Protein AF-A0A1E3Y607-F1 (afdb_monomer)

Radius of gyration: 17.58 Å; Cα contacts (8 Å, |Δi|>4): 216; chains: 1; bounding box: 36×47×38 Å

Secondary structure (DSSP, 8-state):
-----TT-EEEETTEEEEEEEEETTTEEEEEETTEEEEEEGGG-EE--------------------PPP-S-TTEEEEE-TT--HHHHHHHHHHHHHHHHHTT-SEEEEE--TT-HHHHHHHHHHHTT-TT--EEEE-SS-TTEEEEE-

Nearest PDB structures (foldseek):
  2zqe-assembly1_A  TM=9.612E-01  e=4.037E-06  Thermus thermophilus HB8
  4od6-assembly1_A  TM=9.417E-01  e=1.324E-05  Deinococcus radiodurans R1 = ATCC 13939 = DSM 20539
  2dnu-assembly1_A  TM=6.663E-01  e=4.271E-01  Homo sapiens
  2cub-assembly1_A  TM=6.512E-01  e=2.757E-01  Homo sapiens
  2yuo-assembly1_A  TM=5.968E-01  e=6.216E-01  Mus musculus

Foldseek 3Di:
DDDDDAQFWKQAPVGIWGFHDDDPPQWTWTHDPNDTDIDGVVRIGGPDDDDDDDDDDDDDDDPDDDDDDDDAPQEAEDECEPHDLVRLQVVLVVVVVVSVVVRGFWYKYQCAPPNVSNVVSNVVVLVVDPQWPDKDADPVGNRIIITGD

Sequence (149 aa):
MTSLVVGDQVQTPLGKAVVAEIRRGGRVVVTIGNRHVVLAQADVVQLQPRVGRARRASEGARREAEVPPDEGAGMAAIDLHGCTVEDALERTMAAIDAALRDGWTGMRIIHGRHGGRIRAAVHARLRQLPPVRRFHLDPANPGVTIVEW

Solvent-accessible surface area (backbone atoms only — not comparable to full-atom values): 9048 Å² total; per-residue (Å²): 134,88,80,85,54,73,67,40,46,26,39,38,96,91,40,70,27,30,28,69,40,78,49,93,87,55,37,30,30,25,30,45,89,93,43,81,45,80,40,50,49,90,58,50,44,79,68,65,87,87,80,86,85,88,84,93,88,82,93,73,88,76,79,78,74,82,74,82,89,81,91,60,97,50,50,45,75,50,82,38,69,92,50,53,59,68,57,37,47,54,52,50,51,58,49,51,56,48,35,59,74,72,66,41,54,28,36,38,42,33,34,44,76,82,30,58,66,44,48,51,51,46,54,60,50,50,76,71,38,85,67,53,74,49,71,48,63,37,91,93,40,77,23,27,36,40,38,32,86

Mean predicted aligned error: 15.17 Å

Structure (mmCIF, N/CA/C/O backbone):
data_AF-A0A1E3Y607-F1
#
_entry.id   AF-A0A1E3Y607-F1
#
loop_
_atom_site.group_PDB
_atom_site.id
_atom_site.type_symbol
_atom_site.label_atom_id
_atom_site.label_alt_id
_atom_site.label_comp_id
_atom_site.label_asym_id
_atom_site.label_entity_id
_atom_site.label_seq_id
_atom_site.pdbx_PDB_ins_code
_atom_site.Cartn_x
_atom_site.Cartn_y
_atom_site.Cartn_z
_atom_site.occupancy
_atom_site.B_iso_or_equiv
_atom_site.auth_seq_id
_atom_site.auth_comp_id
_atom_site.auth_asym_id
_atom_site.auth_atom_id
_atom_site.pdbx_PDB_model_num
ATOM 1 N N . MET A 1 1 ? -20.596 26.102 -21.355 1.00 45.47 1 MET A N 1
ATOM 2 C CA . MET A 1 1 ? -20.076 24.719 -21.306 1.00 45.47 1 MET A CA 1
ATOM 3 C C . MET A 1 1 ? -18.637 24.798 -20.840 1.00 45.47 1 MET A C 1
ATOM 5 O O . MET A 1 1 ? -17.784 25.233 -21.601 1.00 45.47 1 MET A O 1
ATOM 9 N N . THR A 1 2 ? -18.395 24.538 -19.560 1.00 51.31 2 THR A N 1
ATOM 10 C CA . THR A 1 2 ? -17.088 24.763 -18.933 1.00 51.31 2 THR A CA 1
ATOM 11 C C . THR A 1 2 ? -16.153 23.618 -19.314 1.00 51.31 2 THR A C 1
ATOM 13 O O . THR A 1 2 ? -16.415 22.461 -18.995 1.00 51.31 2 THR A O 1
ATOM 16 N N . SER A 1 3 ? -15.114 23.934 -20.082 1.00 62.62 3 SER A N 1
ATOM 17 C CA . SER A 1 3 ? -14.098 22.982 -20.528 1.00 62.62 3 SER A CA 1
ATOM 18 C C . SER A 1 3 ? -13.125 22.723 -19.381 1.00 62.62 3 SER A C 1
ATOM 20 O O . SER A 1 3 ? -12.313 23.593 -19.081 1.00 62.62 3 SER A O 1
ATOM 22 N N . LEU A 1 4 ? -13.193 21.542 -18.763 1.00 65.94 4 LEU A N 1
ATOM 23 C CA . LEU A 1 4 ? -12.188 21.095 -17.796 1.00 65.94 4 LEU A CA 1
ATOM 24 C C . LEU A 1 4 ? -10.827 20.978 -18.491 1.00 65.94 4 LEU A C 1
ATOM 26 O O . LEU A 1 4 ? -10.749 20.475 -19.614 1.00 65.94 4 LEU A O 1
ATOM 30 N N . VAL A 1 5 ? -9.761 21.408 -17.820 1.00 69.75 5 VAL A N 1
ATOM 31 C CA . VAL A 1 5 ? -8.383 21.177 -18.268 1.00 69.75 5 VAL A CA 1
ATOM 32 C C . VAL A 1 5 ? -7.577 20.450 -17.197 1.00 69.75 5 VAL A C 1
ATOM 34 O O . VAL A 1 5 ? -7.873 20.516 -16.003 1.00 69.75 5 VAL A O 1
ATOM 37 N N . VAL A 1 6 ? -6.544 19.725 -17.629 1.00 67.19 6 VAL A N 1
ATOM 38 C CA . VAL A 1 6 ? -5.608 19.065 -16.712 1.00 67.19 6 VAL A CA 1
ATOM 39 C C . VAL A 1 6 ? -4.975 20.111 -15.789 1.00 67.19 6 VAL A C 1
ATOM 41 O O . VAL A 1 6 ? -4.509 21.159 -16.232 1.00 67.19 6 VAL A O 1
ATOM 44 N N . GLY A 1 7 ? -4.983 19.820 -14.492 1.00 62.22 7 GLY A N 1
ATOM 45 C CA . GLY A 1 7 ? -4.511 20.681 -13.416 1.00 62.22 7 GLY A CA 1
ATOM 46 C C . GLY A 1 7 ? -5.607 21.475 -12.705 1.00 62.22 7 GLY A C 1
ATOM 47 O O . GLY A 1 7 ? -5.308 22.078 -11.669 1.00 62.22 7 GLY A O 1
ATOM 48 N N . ASP A 1 8 ? -6.847 21.506 -13.201 1.00 72.00 8 ASP A N 1
ATOM 49 C CA . ASP A 1 8 ? -7.938 22.250 -12.560 1.00 72.00 8 ASP A CA 1
ATOM 50 C C . ASP A 1 8 ? -8.339 21.657 -11.209 1.00 72.00 8 ASP A C 1
ATOM 52 O O . ASP A 1 8 ? -8.381 20.441 -11.035 1.00 72.00 8 ASP A O 1
ATOM 56 N N . GLN A 1 9 ? -8.666 22.527 -10.249 1.00 68.19 9 GLN A N 1
ATOM 57 C CA . GLN A 1 9 ? -9.279 22.090 -8.997 1.00 68.19 9 GLN A CA 1
ATOM 58 C C . GLN A 1 9 ? -10.770 21.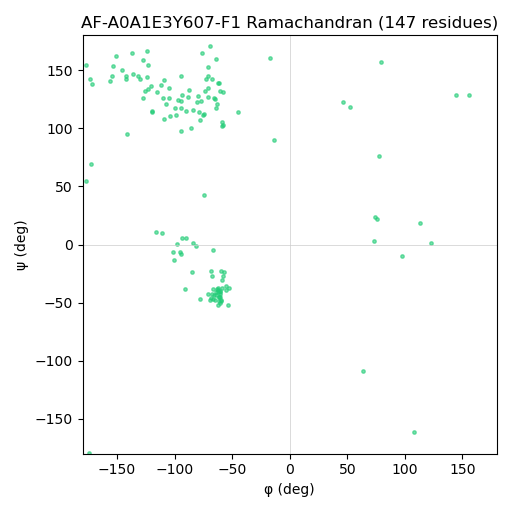853 -9.206 1.00 68.19 9 GLN A C 1
ATOM 60 O O . GLN A 1 9 ? -11.499 22.724 -9.690 1.00 68.19 9 GLN A O 1
ATOM 65 N N . VAL A 1 10 ? -11.220 20.674 -8.803 1.00 75.69 10 VAL A N 1
ATOM 66 C CA . VAL A 1 10 ? -12.588 20.209 -8.990 1.00 75.69 10 VAL A CA 1
ATOM 67 C C . VAL A 1 10 ? -13.140 19.650 -7.684 1.00 75.69 10 VAL A C 1
ATOM 69 O O . VAL A 1 10 ? -12.416 19.060 -6.882 1.00 75.69 10 VAL A O 1
ATOM 72 N N . GLN A 1 11 ? -14.430 19.859 -7.452 1.00 70.06 11 GLN A N 1
ATOM 73 C CA . GLN A 1 11 ? -15.177 19.173 -6.412 1.00 70.06 11 GLN A CA 1
ATOM 74 C C . GLN A 1 11 ? -15.704 17.866 -6.985 1.00 70.06 11 GLN A C 1
ATOM 76 O O . GLN A 1 11 ? -16.292 17.839 -8.066 1.00 70.06 11 GLN A O 1
ATOM 81 N N . THR A 1 12 ? -15.516 16.800 -6.225 1.00 72.25 12 THR A N 1
ATOM 82 C CA . THR A 1 12 ? -16.038 15.467 -6.518 1.00 72.25 12 THR A CA 1
ATOM 83 C C . THR A 1 12 ? -16.875 14.987 -5.329 1.00 72.25 12 THR A C 1
ATOM 85 O O . THR A 1 12 ? -16.755 15.565 -4.239 1.00 72.25 12 THR A O 1
ATOM 88 N N . PRO A 1 13 ? -17.680 13.918 -5.466 1.00 54.22 13 PRO A N 1
ATOM 89 C CA . PRO A 1 13 ? -18.388 13.306 -4.338 1.00 54.22 13 PRO A CA 1
ATOM 90 C C . PRO A 1 13 ? -17.444 12.853 -3.215 1.00 54.22 13 PRO A C 1
ATOM 92 O O . PRO A 1 13 ? -17.844 12.759 -2.060 1.00 54.22 13 PRO A O 1
ATOM 95 N N . LEU A 1 14 ? -16.175 12.613 -3.558 1.00 53.09 14 LEU A N 1
ATOM 96 C CA . LEU A 1 14 ? -15.113 12.169 -2.658 1.00 53.09 14 LEU A CA 1
ATOM 97 C C . LEU A 1 14 ? -14.293 13.334 -2.071 1.00 53.09 14 LEU A C 1
ATOM 99 O O . LEU A 1 14 ? -13.300 13.108 -1.382 1.00 53.09 14 LEU A O 1
ATOM 103 N N . GLY A 1 15 ? -14.691 14.582 -2.335 1.00 63.25 15 GLY A N 1
ATOM 104 C CA . GLY A 1 15 ? -14.020 15.786 -1.849 1.00 63.25 15 GLY A CA 1
ATOM 105 C C . GLY A 1 15 ? -13.265 16.555 -2.935 1.00 63.25 15 GLY A C 1
ATOM 106 O O . GLY A 1 15 ? -13.530 16.413 -4.133 1.00 63.25 15 GLY A O 1
ATOM 107 N N . LYS A 1 16 ? -12.341 17.423 -2.506 1.00 71.44 16 LYS A N 1
ATOM 108 C CA . LYS A 1 16 ? -11.550 18.282 -3.401 1.00 71.44 16 LYS A CA 1
ATOM 109 C C . LYS A 1 16 ? -10.491 17.464 -4.133 1.00 71.44 16 LYS A C 1
ATOM 111 O O . LYS A 1 16 ? -9.733 16.728 -3.504 1.00 71.44 16 LYS A O 1
ATOM 116 N N . ALA A 1 17 ? -10.404 17.656 -5.441 1.00 72.94 17 ALA A N 1
ATOM 117 C CA . ALA A 1 17 ? -9.476 16.947 -6.305 1.00 72.94 17 ALA A CA 1
ATOM 118 C C . ALA A 1 17 ? -8.816 17.890 -7.319 1.00 72.94 17 ALA A C 1
ATOM 120 O O . ALA A 1 17 ? -9.286 19.004 -7.554 1.00 72.94 17 ALA A O 1
ATOM 121 N N . VAL A 1 18 ? -7.731 17.434 -7.938 1.00 74.31 18 VAL A N 1
ATOM 122 C CA . VAL A 1 18 ? -7.077 18.106 -9.068 1.00 74.31 18 VAL A CA 1
ATOM 123 C C . VAL A 1 18 ? -7.197 17.221 -10.297 1.00 74.31 18 VAL A C 1
ATOM 125 O O . VAL A 1 18 ? -6.878 16.046 -10.218 1.00 74.31 18 VAL A O 1
ATOM 128 N N . VAL A 1 19 ? -7.625 17.741 -11.440 1.00 73.62 19 VAL A N 1
ATOM 129 C CA . VAL A 1 19 ? -7.697 16.947 -12.675 1.00 73.62 19 VAL A CA 1
ATOM 130 C C . VAL A 1 19 ? -6.289 16.513 -13.090 1.00 73.62 19 VAL A C 1
ATOM 132 O O . VAL A 1 19 ? -5.444 17.354 -13.377 1.00 73.62 19 VAL A O 1
ATOM 135 N N . ALA A 1 20 ? -6.035 15.210 -13.129 1.00 65.00 20 ALA A N 1
ATOM 136 C CA . ALA A 1 20 ? -4.772 14.626 -13.572 1.00 65.00 20 ALA A CA 1
ATOM 137 C C . ALA A 1 20 ? -4.787 14.313 -15.073 1.00 65.00 20 ALA A C 1
ATOM 139 O O . ALA A 1 20 ? -3.799 14.528 -15.763 1.00 65.00 20 ALA A O 1
ATOM 140 N N . GLU A 1 21 ? -5.922 13.844 -15.593 1.00 65.88 21 GLU A N 1
ATOM 141 C CA . GLU A 1 21 ? -6.054 13.412 -16.986 1.00 65.88 21 GLU A CA 1
ATOM 142 C C . GLU A 1 21 ? -7.516 13.549 -17.440 1.00 65.88 21 GLU A C 1
ATOM 144 O O . GLU A 1 21 ? -8.440 13.306 -16.663 1.00 65.88 21 GLU A O 1
ATOM 149 N N . ILE A 1 22 ? -7.752 13.904 -18.706 1.00 69.19 22 ILE A N 1
ATOM 150 C CA . ILE A 1 22 ? -9.098 13.950 -19.299 1.00 69.19 22 ILE A CA 1
ATOM 151 C C . ILE A 1 22 ? -9.134 12.979 -20.473 1.00 69.19 22 ILE A C 1
ATOM 153 O O . ILE A 1 22 ? -8.446 13.179 -21.475 1.00 69.19 22 ILE A O 1
ATOM 157 N N . ARG A 1 23 ? -9.951 11.929 -20.364 1.00 68.88 23 ARG A N 1
ATOM 158 C CA . ARG A 1 23 ? -10.053 10.880 -21.382 1.00 68.88 23 ARG A CA 1
ATOM 159 C C . ARG A 1 23 ? -11.191 11.169 -22.352 1.00 68.88 23 ARG A C 1
ATOM 161 O O . ARG A 1 23 ? -12.254 11.668 -21.977 1.00 68.88 23 ARG A O 1
ATOM 168 N N . ARG A 1 24 ? -10.996 10.799 -23.621 1.00 53.91 24 ARG A N 1
ATOM 169 C CA . ARG A 1 24 ? -12.071 10.835 -24.625 1.00 53.91 24 ARG A CA 1
ATOM 170 C C . ARG A 1 24 ? -13.148 9.819 -24.226 1.00 53.91 24 ARG A C 1
ATOM 172 O O . ARG A 1 24 ? -12.837 8.655 -23.994 1.00 53.91 24 ARG A O 1
ATOM 179 N N . GLY A 1 25 ? -14.394 10.280 -24.111 1.00 57.28 25 GLY A N 1
ATOM 180 C CA . GLY A 1 25 ? -15.527 9.475 -23.630 1.00 57.28 25 GLY A CA 1
ATOM 181 C C . GLY A 1 25 ? -16.120 9.912 -22.285 1.00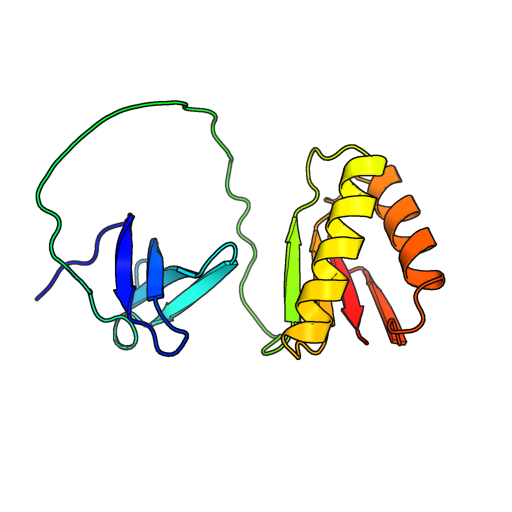 57.28 25 GLY A C 1
ATOM 182 O O . GLY A 1 25 ? -16.802 9.117 -21.650 1.00 57.28 25 GLY A O 1
ATOM 183 N N . GLY A 1 26 ? -15.859 11.145 -21.830 1.00 62.31 26 GLY A N 1
ATOM 184 C CA . GLY A 1 26 ? -16.531 11.722 -20.657 1.00 62.31 26 GLY A CA 1
ATOM 185 C C . GLY A 1 26 ? -16.039 11.185 -19.311 1.00 62.31 26 GLY A C 1
ATOM 186 O O . GLY A 1 26 ? -16.770 11.264 -18.329 1.00 62.31 26 GLY A O 1
ATOM 187 N N . ARG A 1 27 ? -14.819 10.635 -19.250 1.00 65.75 27 ARG A N 1
ATOM 188 C CA . ARG A 1 27 ? -14.169 10.182 -18.009 1.00 65.75 27 ARG A CA 1
ATOM 189 C C . ARG A 1 27 ? -12.981 11.077 -17.678 1.00 65.75 27 ARG A C 1
ATOM 191 O O . ARG A 1 27 ? -12.196 11.422 -18.561 1.00 65.75 27 ARG A O 1
ATOM 198 N N . VAL A 1 28 ? -12.845 11.431 -16.409 1.00 71.25 28 VAL A N 1
ATOM 199 C CA . VAL A 1 28 ? -11.832 12.356 -15.901 1.00 71.25 28 VAL A CA 1
ATOM 200 C C . VAL A 1 28 ? -11.092 11.678 -14.758 1.00 71.25 28 VAL A C 1
ATOM 202 O O . VAL A 1 28 ? -11.704 11.192 -13.810 1.00 71.25 28 VAL A O 1
ATOM 205 N N . VAL A 1 29 ? -9.769 11.630 -14.857 1.00 67.94 29 VAL A N 1
ATOM 206 C CA . VAL A 1 29 ? -8.905 11.170 -13.775 1.00 67.94 29 VAL A CA 1
ATOM 207 C C . VAL A 1 29 ? -8.580 12.372 -12.912 1.00 67.94 29 VAL A C 1
ATOM 209 O O . VAL A 1 29 ? -8.114 13.399 -13.405 1.00 67.94 29 VAL A O 1
ATOM 212 N N . VAL A 1 30 ? -8.823 12.249 -11.619 1.00 73.06 30 VAL A N 1
ATOM 213 C CA . VAL A 1 30 ? -8.573 13.292 -10.636 1.00 73.06 30 VAL A CA 1
ATOM 214 C C . VAL A 1 30 ? -7.659 12.766 -9.541 1.00 73.06 30 VAL A C 1
ATOM 216 O O . VAL A 1 30 ? -7.744 11.612 -9.130 1.00 73.06 30 VAL A O 1
ATOM 219 N N . THR A 1 31 ? -6.783 13.623 -9.049 1.00 68.69 31 THR A N 1
ATOM 220 C CA . THR A 1 31 ? -5.930 13.363 -7.906 1.00 68.69 31 THR A CA 1
ATOM 221 C C . THR A 1 31 ? -6.591 13.910 -6.649 1.00 68.69 31 THR A C 1
ATOM 223 O O . THR A 1 31 ? -6.792 15.118 -6.527 1.00 68.69 31 THR A O 1
ATOM 226 N N . ILE A 1 32 ? -6.915 13.029 -5.705 1.00 71.94 32 ILE A N 1
ATOM 227 C CA . ILE A 1 32 ? -7.414 13.388 -4.373 1.00 71.94 32 ILE A CA 1
ATOM 228 C C . ILE A 1 32 ? -6.302 13.055 -3.382 1.00 71.94 32 ILE A C 1
ATOM 230 O O . ILE A 1 32 ? -5.991 11.885 -3.150 1.00 71.94 32 ILE A O 1
ATOM 234 N N . GLY A 1 33 ? -5.650 14.085 -2.840 1.00 63.91 33 GLY A N 1
ATOM 235 C CA . GLY A 1 33 ? -4.445 13.905 -2.029 1.00 63.91 33 GLY A CA 1
ATOM 236 C C . GLY A 1 33 ? -3.304 13.298 -2.853 1.00 63.91 33 GLY A C 1
ATOM 237 O O . GLY A 1 33 ? -2.747 13.970 -3.714 1.00 63.91 33 GLY A O 1
ATOM 238 N N . ASN A 1 34 ? -2.963 12.032 -2.595 1.00 46.66 34 ASN A N 1
ATOM 239 C CA . ASN A 1 34 ? -1.934 11.261 -3.308 1.00 46.66 34 ASN A CA 1
ATOM 240 C C . ASN A 1 34 ? -2.501 10.114 -4.174 1.00 46.66 34 ASN A C 1
ATOM 242 O O . ASN A 1 34 ? -1.738 9.276 -4.649 1.00 46.66 34 ASN A O 1
ATOM 246 N N . ARG A 1 35 ? -3.827 10.044 -4.359 1.00 46.28 35 ARG A N 1
ATOM 247 C CA . ARG A 1 35 ? -4.512 8.967 -5.094 1.00 46.28 35 ARG A CA 1
ATOM 248 C C . ARG A 1 35 ? -5.050 9.465 -6.425 1.00 46.28 35 ARG A C 1
ATOM 250 O O . ARG A 1 35 ? -5.594 10.561 -6.468 1.00 46.28 35 ARG A O 1
ATOM 257 N N . HIS A 1 36 ? -4.973 8.638 -7.466 1.00 56.31 36 HIS A N 1
ATOM 258 C CA . HIS A 1 36 ? -5.617 8.881 -8.759 1.00 56.31 36 HIS A CA 1
ATOM 259 C C . HIS A 1 36 ? -6.946 8.122 -8.817 1.00 56.31 36 HIS A C 1
ATOM 261 O O . HIS A 1 36 ? -6.979 6.911 -8.612 1.00 56.31 36 HIS A O 1
ATOM 267 N N . VAL A 1 37 ? -8.037 8.836 -9.077 1.00 59.88 37 VAL A N 1
ATOM 268 C CA . VAL A 1 37 ? -9.407 8.314 -9.099 1.00 59.88 37 VAL A CA 1
ATOM 269 C C . VAL A 1 37 ? -10.042 8.662 -10.438 1.00 59.88 37 VAL A C 1
ATOM 271 O O . VAL A 1 37 ? -9.952 9.801 -10.884 1.00 59.88 37 VAL A O 1
ATOM 274 N N . VAL A 1 38 ? -10.682 7.694 -11.090 1.00 65.31 38 VAL A N 1
ATOM 275 C CA . VAL A 1 38 ? -11.400 7.915 -12.353 1.00 65.31 38 VAL A CA 1
ATOM 276 C C . VAL A 1 38 ? -12.872 8.172 -12.048 1.00 65.31 38 VAL A C 1
ATOM 278 O O . VAL A 1 38 ? -13.516 7.340 -11.419 1.00 65.31 38 VAL A O 1
ATOM 281 N N . LEU A 1 39 ? -13.404 9.306 -12.500 1.00 62.06 39 LEU A N 1
ATOM 282 C CA . LEU A 1 39 ? -14.802 9.708 -12.320 1.00 62.06 39 LEU A CA 1
ATOM 283 C C . LEU A 1 39 ? -15.442 10.069 -13.665 1.00 62.06 39 LEU A C 1
ATOM 285 O O . LEU A 1 39 ? -14.743 10.394 -14.630 1.00 62.06 39 LEU A O 1
ATOM 289 N N . ALA A 1 40 ? -16.773 10.028 -13.750 1.00 61.81 40 ALA A N 1
ATOM 290 C CA . ALA A 1 40 ? -17.473 10.580 -14.903 1.00 61.81 40 ALA A CA 1
ATOM 291 C C . ALA A 1 40 ? -17.392 12.112 -14.870 1.00 61.81 40 ALA A C 1
ATOM 293 O O . ALA A 1 40 ? -17.453 12.727 -13.811 1.00 61.81 40 ALA A O 1
ATOM 294 N N . GLN A 1 41 ? -17.302 12.749 -16.036 1.00 61.47 41 GLN A N 1
ATOM 295 C CA . GLN A 1 41 ? -17.261 14.209 -16.152 1.00 61.47 41 GLN A CA 1
ATOM 296 C C . GLN A 1 41 ? -18.498 14.878 -15.525 1.00 61.47 41 GLN A C 1
ATOM 298 O O . GLN A 1 41 ? -18.403 16.009 -15.061 1.00 61.47 41 GLN A O 1
ATOM 303 N N . ALA A 1 42 ? -19.636 14.177 -15.484 1.00 63.44 42 ALA A N 1
ATOM 304 C CA . ALA A 1 42 ? -20.860 14.640 -14.833 1.00 63.44 42 ALA A CA 1
ATOM 305 C C . ALA A 1 42 ? -20.737 14.741 -13.299 1.00 63.44 42 ALA A C 1
ATOM 307 O O . ALA A 1 42 ? -21.400 15.581 -12.697 1.00 63.44 42 ALA A O 1
ATOM 308 N N . ASP A 1 43 ? -19.858 13.946 -12.682 1.00 52.69 43 ASP A N 1
ATOM 309 C CA . ASP A 1 43 ? -19.644 13.910 -11.228 1.00 52.69 43 ASP A CA 1
ATOM 310 C C . ASP A 1 43 ? -18.558 14.898 -10.769 1.00 52.69 43 ASP A C 1
ATOM 312 O O . ASP A 1 43 ? -18.156 14.913 -9.605 1.00 52.69 43 ASP A O 1
ATOM 316 N N . VAL A 1 44 ? -18.037 15.717 -11.686 1.00 57.66 44 VAL A N 1
ATOM 317 C CA . VAL A 1 44 ? -16.905 16.612 -11.449 1.00 57.66 44 VAL A CA 1
ATOM 318 C C . VAL A 1 44 ? -17.346 18.055 -11.676 1.00 57.66 44 VAL A C 1
ATOM 320 O O . VAL A 1 44 ? -17.635 18.465 -12.798 1.00 57.66 44 VAL A O 1
ATOM 323 N N . VAL A 1 45 ? -17.360 18.855 -10.609 1.00 64.94 45 VAL A N 1
ATOM 324 C CA . VAL A 1 45 ? -17.758 20.271 -10.660 1.00 64.94 45 VAL A CA 1
ATOM 325 C C . VAL A 1 45 ? -16.525 21.157 -10.500 1.00 64.94 45 VAL A C 1
ATOM 327 O O . VAL A 1 45 ? -15.822 21.079 -9.496 1.00 64.94 45 VAL A O 1
ATOM 330 N N . GLN A 1 46 ? -16.236 22.014 -11.480 1.00 59.88 46 GLN A N 1
ATOM 331 C CA . GLN A 1 46 ? -15.061 22.892 -11.440 1.00 59.88 46 GLN A CA 1
ATOM 332 C C . GLN A 1 46 ? -15.168 23.933 -10.318 1.00 59.88 46 GLN A C 1
ATOM 334 O O . GLN A 1 46 ? -16.145 24.677 -10.251 1.00 59.88 46 GLN A O 1
ATOM 339 N N . LEU A 1 47 ? -14.150 24.001 -9.450 1.00 50.19 47 LEU A N 1
ATOM 340 C CA . LEU A 1 47 ? -14.190 24.806 -8.223 1.00 50.19 47 LEU A CA 1
ATOM 341 C C . LEU A 1 47 ? -13.589 26.214 -8.347 1.00 50.19 47 LEU A C 1
ATOM 343 O O . LEU A 1 47 ? -13.733 26.993 -7.408 1.00 50.19 47 LEU A O 1
ATOM 347 N N . GLN A 1 48 ? -12.939 26.566 -9.463 1.00 45.09 48 GLN A N 1
ATOM 348 C CA . GLN A 1 48 ? -12.544 27.946 -9.799 1.00 45.09 48 GLN A CA 1
ATOM 349 C C . GLN A 1 48 ? -11.962 28.039 -11.227 1.00 45.09 48 GLN A C 1
ATOM 351 O O . GLN A 1 48 ? -11.196 27.155 -11.620 1.00 45.09 48 GLN A O 1
ATOM 356 N N . PRO A 1 49 ? -12.227 29.115 -11.994 1.00 40.03 49 PRO A N 1
ATOM 357 C CA . PRO A 1 49 ? -11.427 29.467 -13.164 1.00 40.03 49 PRO A CA 1
ATOM 358 C C . PRO A 1 49 ? -10.121 30.130 -12.693 1.00 40.03 49 PRO A C 1
ATOM 360 O O . PRO A 1 49 ? -10.153 31.109 -11.947 1.00 40.03 49 PRO A O 1
ATOM 363 N N . ARG A 1 50 ? -8.955 29.603 -13.087 1.00 41.22 50 ARG A N 1
ATOM 364 C CA . ARG A 1 50 ? -7.661 30.153 -12.646 1.00 41.22 50 ARG A CA 1
ATOM 365 C C . ARG A 1 50 ? -7.347 31.507 -13.288 1.00 41.22 50 ARG A C 1
ATOM 367 O O . ARG A 1 50 ? -7.220 31.608 -14.504 1.00 41.22 50 ARG A O 1
ATOM 374 N N . VAL A 1 51 ? -7.044 32.495 -12.443 1.00 36.06 51 VAL A N 1
ATOM 375 C CA . VAL A 1 51 ? -6.236 33.672 -12.790 1.00 36.06 51 VAL A CA 1
ATOM 376 C C . VAL A 1 51 ? -4.793 33.435 -12.306 1.00 36.06 51 VAL A C 1
ATOM 378 O O . VAL A 1 51 ? -4.545 33.368 -11.111 1.00 36.06 51 VAL A O 1
ATOM 381 N N . GLY A 1 52 ? -3.871 33.265 -13.264 1.00 40.28 52 GLY A N 1
ATOM 382 C CA . GLY A 1 52 ? -2.440 33.638 -13.250 1.00 40.28 52 GLY A CA 1
ATOM 383 C C . GLY A 1 52 ? -1.474 33.224 -12.115 1.00 40.28 52 GLY A C 1
ATOM 384 O O . GLY A 1 52 ? -1.528 33.784 -11.028 1.00 40.28 52 GLY A O 1
ATOM 385 N N . ARG A 1 53 ? -0.426 32.443 -12.469 1.00 35.84 53 ARG A N 1
ATOM 386 C CA . ARG A 1 53 ? 1.024 32.833 -12.497 1.00 35.84 53 ARG A CA 1
ATOM 387 C C . ARG A 1 53 ? 2.025 31.711 -12.096 1.00 35.84 53 ARG A C 1
ATOM 389 O O . ARG A 1 53 ? 1.902 31.090 -11.053 1.00 35.84 53 ARG A O 1
ATOM 396 N N . ALA A 1 54 ? 3.013 31.535 -12.993 1.00 38.75 54 ALA A N 1
ATOM 397 C CA . ALA A 1 54 ? 4.353 30.887 -13.006 1.00 38.75 54 ALA A CA 1
ATOM 398 C C . ALA A 1 54 ? 5.061 30.541 -11.656 1.00 38.75 54 ALA A 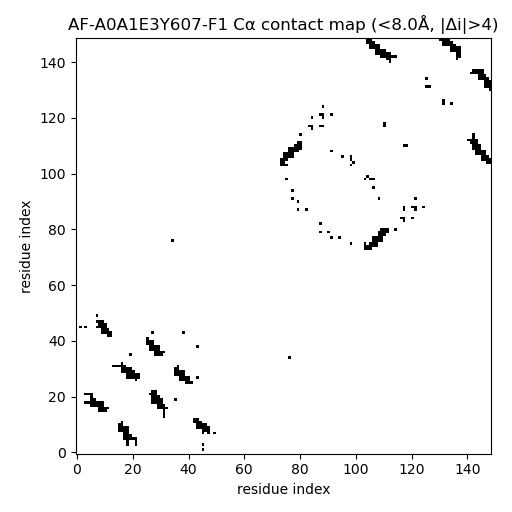C 1
ATOM 400 O O . ALA A 1 54 ? 4.797 31.201 -10.665 1.00 38.75 54 ALA A O 1
ATOM 401 N N . ARG A 1 55 ? 6.066 29.641 -11.522 1.00 40.00 55 ARG A N 1
ATOM 402 C CA . ARG A 1 55 ? 7.158 29.193 -12.426 1.00 40.00 55 ARG A CA 1
ATOM 403 C C . ARG A 1 55 ? 7.928 27.969 -11.829 1.00 40.00 55 ARG A C 1
ATOM 405 O O . ARG A 1 55 ? 8.283 28.014 -10.663 1.00 40.00 55 ARG A O 1
ATOM 412 N N . ARG A 1 56 ? 8.251 26.981 -12.687 1.00 40.59 56 ARG A N 1
ATOM 413 C CA . ARG A 1 56 ? 9.434 26.065 -12.794 1.00 40.59 56 ARG A CA 1
ATOM 414 C C . ARG A 1 56 ? 10.040 25.313 -11.586 1.00 40.59 56 ARG A C 1
ATOM 416 O O . ARG A 1 56 ? 10.661 25.931 -10.733 1.00 40.59 56 ARG A O 1
ATOM 423 N N . ALA A 1 57 ? 10.075 23.980 -11.726 1.00 32.50 57 ALA A N 1
ATOM 424 C CA . ALA A 1 57 ? 11.221 23.032 -11.696 1.00 32.50 57 ALA A CA 1
ATOM 425 C C . ALA A 1 57 ? 10.639 21.654 -11.298 1.00 32.50 57 ALA A C 1
ATOM 427 O O . ALA A 1 57 ? 9.873 21.597 -10.350 1.00 32.50 57 ALA A O 1
ATOM 428 N N . SER A 1 58 ? 10.846 20.517 -11.954 1.00 36.19 58 SER A N 1
ATOM 429 C CA . SER A 1 58 ? 11.869 20.045 -12.882 1.00 36.19 58 SER A CA 1
ATOM 430 C C . SER A 1 58 ? 11.265 18.918 -13.735 1.00 36.19 58 SER A C 1
ATOM 432 O O . SER A 1 58 ? 10.488 18.093 -13.256 1.00 36.19 58 SER A O 1
ATOM 434 N N . GLU A 1 59 ? 11.617 18.909 -15.017 1.00 41.22 59 GLU A N 1
ATOM 435 C CA . GLU A 1 59 ? 11.296 17.843 -15.961 1.00 41.22 59 GLU A CA 1
ATOM 436 C C . GLU A 1 59 ? 12.105 16.582 -15.641 1.00 41.22 59 GLU A C 1
ATOM 438 O O . GLU A 1 59 ? 13.312 16.629 -15.410 1.00 41.22 59 GLU A O 1
ATOM 443 N N . GLY A 1 60 ? 11.418 15.446 -15.650 1.00 26.41 60 GLY A N 1
ATOM 444 C CA . GLY A 1 60 ? 11.993 14.124 -15.447 1.00 26.41 60 GLY A CA 1
ATOM 445 C C . GLY A 1 60 ? 10.923 13.077 -15.706 1.00 26.41 60 GLY A C 1
ATOM 446 O O . GLY A 1 60 ? 10.404 12.482 -14.769 1.00 26.41 60 GLY A O 1
ATOM 447 N N . ALA A 1 61 ? 10.546 12.961 -16.981 1.00 39.53 61 ALA A N 1
ATOM 448 C CA . ALA A 1 61 ? 9.673 11.964 -17.596 1.00 39.53 61 ALA A CA 1
ATOM 449 C C . ALA A 1 61 ? 9.386 10.719 -16.729 1.00 39.53 61 ALA A C 1
ATOM 451 O O . ALA A 1 61 ? 10.072 9.701 -16.823 1.00 39.53 61 ALA A O 1
ATOM 452 N N . ARG A 1 62 ? 8.323 10.769 -15.920 1.00 32.94 62 ARG A N 1
ATOM 453 C CA . ARG A 1 62 ? 7.717 9.562 -15.359 1.00 32.94 62 ARG A CA 1
ATOM 454 C C . ARG A 1 62 ? 6.727 9.062 -16.395 1.00 32.94 62 ARG A C 1
ATOM 456 O O . ARG A 1 62 ? 5.650 9.620 -16.548 1.00 32.94 62 ARG A O 1
ATOM 463 N N . ARG A 1 63 ? 7.147 8.056 -17.164 1.00 31.42 63 ARG A N 1
ATOM 464 C CA . ARG A 1 63 ? 6.238 7.252 -17.981 1.00 31.42 63 ARG A CA 1
ATOM 465 C C . ARG A 1 63 ? 5.226 6.626 -17.026 1.00 31.42 63 ARG A C 1
ATOM 467 O O . ARG A 1 63 ? 5.564 5.694 -16.300 1.00 31.42 63 ARG A O 1
ATOM 474 N N . GLU A 1 64 ? 4.035 7.208 -16.992 1.00 33.25 64 GLU A N 1
ATOM 475 C CA . GLU A 1 64 ? 2.852 6.656 -16.346 1.00 33.25 64 GLU A CA 1
ATOM 476 C C . GLU A 1 64 ? 2.565 5.303 -16.993 1.00 33.25 64 GLU A C 1
ATOM 478 O O . GLU A 1 64 ? 2.144 5.212 -18.145 1.00 33.25 64 GLU A O 1
ATOM 483 N N . ALA A 1 65 ? 2.877 4.231 -16.270 1.00 32.97 65 ALA A N 1
ATOM 484 C CA . ALA A 1 65 ? 2.334 2.930 -16.594 1.00 32.97 65 ALA A CA 1
ATOM 485 C C . ALA A 1 65 ? 0.874 2.943 -16.137 1.00 32.97 65 ALA A C 1
ATOM 487 O O . ALA A 1 65 ? 0.596 3.031 -14.940 1.00 32.97 65 ALA A O 1
ATOM 488 N N . GLU A 1 66 ? -0.034 2.900 -17.112 1.00 32.66 66 GLU A N 1
ATOM 489 C CA . GLU A 1 66 ? -1.462 2.673 -16.919 1.00 32.66 66 GLU A CA 1
ATOM 490 C C . GLU A 1 66 ? -1.687 1.516 -15.942 1.00 32.66 66 GLU A C 1
ATOM 492 O O . GLU A 1 66 ? -1.378 0.358 -16.232 1.00 32.66 66 GLU A O 1
ATOM 497 N N . VAL A 1 67 ? -2.255 1.831 -14.779 1.00 41.09 67 VAL A N 1
ATOM 498 C CA . VAL A 1 67 ? -2.939 0.835 -13.962 1.00 41.09 67 VAL A CA 1
ATOM 499 C C . VAL A 1 67 ? -4.358 0.738 -14.529 1.00 41.09 67 VAL A C 1
ATOM 501 O O . VAL A 1 67 ? -5.072 1.746 -14.517 1.00 41.09 67 VAL A O 1
ATOM 504 N N . PRO A 1 68 ? -4.773 -0.416 -15.081 1.00 32.84 68 PRO A N 1
ATOM 505 C CA . PRO A 1 68 ? -6.146 -0.592 -15.526 1.00 32.84 68 PRO A CA 1
ATOM 506 C C . PRO A 1 68 ? -7.095 -0.449 -14.324 1.00 32.84 68 PRO A C 1
ATOM 508 O O . PRO A 1 68 ? -6.777 -0.939 -13.236 1.00 32.84 68 PRO A O 1
ATOM 511 N N . PRO A 1 69 ? -8.245 0.224 -14.488 1.00 44.75 69 PRO A N 1
ATOM 512 C CA . PRO A 1 69 ? -9.291 0.224 -13.483 1.00 44.75 69 PRO A CA 1
ATOM 513 C C . PRO A 1 69 ? -10.086 -1.073 -13.641 1.00 44.75 69 PRO A C 1
ATOM 515 O O . PRO A 1 69 ? -10.570 -1.321 -14.739 1.00 44.75 69 PRO A O 1
ATOM 518 N N . ASP A 1 70 ? -10.181 -1.901 -12.600 1.00 37.22 70 ASP A N 1
ATOM 519 C CA . ASP A 1 70 ? -11.475 -2.253 -11.995 1.00 37.22 70 ASP A CA 1
ATOM 520 C C . ASP A 1 70 ? -11.328 -3.168 -10.753 1.00 37.22 70 ASP A C 1
ATOM 522 O O . ASP A 1 70 ? -10.360 -3.914 -10.620 1.00 37.22 70 ASP A O 1
ATOM 526 N N . GLU A 1 71 ? -12.338 -3.071 -9.883 1.00 33.44 71 GLU A N 1
ATOM 527 C CA . GLU A 1 71 ? -12.768 -3.966 -8.798 1.00 33.44 71 GLU A CA 1
ATOM 528 C C . GLU A 1 71 ? -11.984 -3.948 -7.474 1.00 33.44 71 GLU A C 1
ATOM 530 O O . GLU A 1 71 ? -11.245 -4.858 -7.109 1.00 33.44 71 GLU A O 1
ATOM 535 N N . GLY A 1 72 ? -12.226 -2.903 -6.677 1.00 38.69 72 GLY A N 1
ATOM 536 C CA . GLY A 1 72 ? -11.805 -2.860 -5.276 1.00 38.69 72 GLY A CA 1
ATOM 537 C 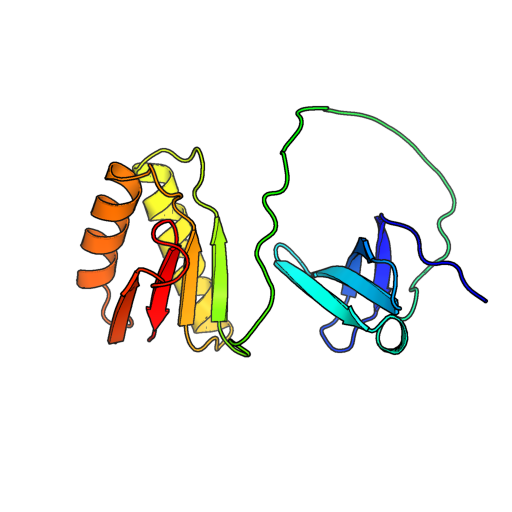C . GLY A 1 72 ? -12.262 -1.600 -4.553 1.00 38.69 72 GLY A C 1
ATOM 538 O O . GLY A 1 72 ? -11.433 -0.869 -4.011 1.00 38.69 72 GLY A O 1
ATOM 539 N N . ALA A 1 73 ? -13.566 -1.304 -4.566 1.00 50.00 73 ALA A N 1
ATOM 540 C CA . ALA A 1 73 ? -14.128 -0.259 -3.714 1.00 50.00 73 ALA A CA 1
ATOM 541 C C . ALA A 1 73 ? -13.803 -0.598 -2.245 1.00 50.00 73 ALA A C 1
ATOM 543 O O . ALA A 1 73 ? -14.388 -1.513 -1.674 1.00 50.00 73 ALA A O 1
ATOM 544 N N . GLY A 1 74 ? -12.809 0.083 -1.665 1.00 63.25 74 GLY A N 1
ATOM 545 C CA . GLY A 1 74 ? -12.360 -0.150 -0.288 1.00 63.25 74 GLY A CA 1
ATOM 546 C C . GLY A 1 74 ? -10.884 -0.513 -0.104 1.00 63.25 74 GLY A C 1
ATOM 547 O O . GLY A 1 74 ? -10.466 -0.645 1.044 1.00 63.25 74 GLY A O 1
ATOM 548 N N . MET A 1 75 ? -10.053 -0.586 -1.156 1.00 66.12 75 MET A N 1
ATOM 549 C CA . MET A 1 75 ? -8.602 -0.805 -0.997 1.00 66.12 75 MET A CA 1
ATOM 550 C C . MET A 1 75 ? -7.741 0.450 -1.223 1.00 66.12 75 MET A C 1
ATOM 552 O O . MET A 1 75 ? -7.901 1.171 -2.205 1.00 66.12 75 MET A O 1
ATOM 556 N N . ALA A 1 76 ? -6.773 0.680 -0.333 1.00 79.38 76 ALA A N 1
ATOM 557 C CA . ALA A 1 76 ? -5.720 1.680 -0.503 1.00 79.38 76 ALA A CA 1
ATOM 558 C C . ALA A 1 76 ? -4.646 1.198 -1.501 1.00 79.38 76 ALA A C 1
ATOM 560 O O . ALA A 1 76 ? -4.557 0.011 -1.806 1.00 79.38 76 ALA A O 1
ATOM 561 N N . ALA A 1 77 ? -3.785 2.090 -1.997 1.00 83.75 77 ALA A N 1
ATOM 562 C CA . ALA A 1 77 ? -2.668 1.708 -2.864 1.00 83.75 77 ALA A CA 1
ATOM 563 C C . ALA A 1 77 ? -1.408 2.533 -2.579 1.00 83.75 77 ALA A C 1
ATOM 565 O O . ALA A 1 77 ? -1.512 3.725 -2.282 1.00 83.75 77 ALA A O 1
ATOM 566 N N . ILE A 1 78 ? -0.234 1.903 -2.698 1.00 83.69 78 ILE A N 1
ATOM 567 C CA . ILE A 1 78 ? 1.080 2.556 -2.603 1.00 83.69 78 ILE A CA 1
ATOM 568 C C . ILE A 1 78 ? 2.034 2.076 -3.696 1.00 83.69 78 ILE A C 1
ATOM 570 O O . ILE A 1 78 ? 2.015 0.905 -4.074 1.00 83.69 78 ILE A O 1
ATOM 574 N N . ASP A 1 79 ? 2.901 2.978 -4.158 1.00 84.25 79 ASP A N 1
ATOM 575 C CA . ASP A 1 79 ? 3.958 2.695 -5.131 1.00 84.25 79 ASP A CA 1
ATOM 576 C C . ASP A 1 79 ? 5.346 2.752 -4.467 1.00 84.25 79 ASP A C 1
ATOM 578 O O . ASP A 1 79 ? 5.695 3.735 -3.806 1.00 84.25 79 ASP A O 1
ATOM 582 N N . LEU A 1 80 ? 6.115 1.674 -4.634 1.00 79.69 80 LEU A N 1
ATOM 583 C CA . LEU A 1 80 ? 7.455 1.453 -4.089 1.00 79.69 80 LEU A CA 1
ATOM 584 C C . LEU A 1 80 ? 8.530 1.325 -5.188 1.00 79.69 80 LEU A C 1
ATOM 586 O O . LEU A 1 80 ? 9.659 0.918 -4.903 1.00 79.69 80 LEU A O 1
ATOM 590 N N . HIS A 1 81 ? 8.220 1.633 -6.452 1.00 81.00 81 HIS A N 1
ATOM 591 C CA . HIS A 1 81 ? 9.210 1.598 -7.527 1.00 81.00 81 HIS A CA 1
ATOM 592 C C . HIS A 1 81 ? 10.366 2.565 -7.259 1.00 81.00 81 HIS A C 1
ATOM 594 O O . HIS A 1 81 ? 10.177 3.747 -6.970 1.00 81.00 81 HIS A O 1
ATOM 600 N N . GLY A 1 82 ? 11.588 2.059 -7.419 1.00 79.50 82 GLY A N 1
ATOM 601 C CA . GLY A 1 82 ? 12.803 2.850 -7.232 1.00 79.50 82 GLY A CA 1
ATOM 602 C C . GLY A 1 82 ? 13.136 3.162 -5.771 1.00 79.50 82 GLY A C 1
ATOM 603 O O . GLY A 1 82 ? 14.121 3.854 -5.534 1.00 79.50 82 GLY A O 1
ATOM 604 N N . CYS A 1 83 ? 12.363 2.656 -4.805 1.00 79.12 83 CYS A N 1
ATOM 605 C CA . CYS A 1 83 ? 12.726 2.726 -3.394 1.00 79.12 83 CYS A CA 1
ATOM 606 C C . CYS A 1 83 ? 13.900 1.791 -3.074 1.00 79.12 83 CYS A C 1
ATOM 608 O O . CYS A 1 83 ? 14.088 0.746 -3.707 1.00 79.12 83 CYS A O 1
ATOM 610 N N . THR A 1 84 ? 14.661 2.145 -2.040 1.00 86.50 84 THR A N 1
ATOM 611 C CA . THR A 1 84 ? 15.514 1.181 -1.337 1.00 86.50 84 THR A CA 1
ATOM 612 C C . THR A 1 84 ? 14.642 0.191 -0.557 1.00 86.50 84 THR A C 1
ATOM 614 O O . THR A 1 84 ? 13.420 0.347 -0.458 1.00 86.50 84 THR A O 1
ATOM 617 N N . VAL A 1 85 ? 15.251 -0.865 -0.014 1.00 91.31 85 VAL A N 1
ATOM 618 C CA . VAL A 1 85 ? 14.509 -1.833 0.805 1.00 91.31 85 VAL A CA 1
ATOM 619 C C . VAL A 1 85 ? 14.053 -1.186 2.113 1.00 91.31 85 VAL A C 1
ATOM 621 O O . VAL A 1 85 ? 12.902 -1.384 2.501 1.00 91.31 85 VAL A O 1
ATOM 624 N N . GLU A 1 86 ? 14.914 -0.398 2.760 1.00 90.00 86 GLU A N 1
ATOM 625 C CA . GLU A 1 86 ? 14.571 0.321 3.987 1.00 90.00 86 GLU A CA 1
ATOM 626 C C . GLU A 1 86 ? 13.410 1.303 3.760 1.00 90.00 86 GLU A C 1
ATOM 628 O O . GLU A 1 86 ? 12.398 1.214 4.460 1.00 90.00 86 GLU A O 1
ATOM 633 N N . ASP A 1 87 ? 13.491 2.150 2.724 1.00 8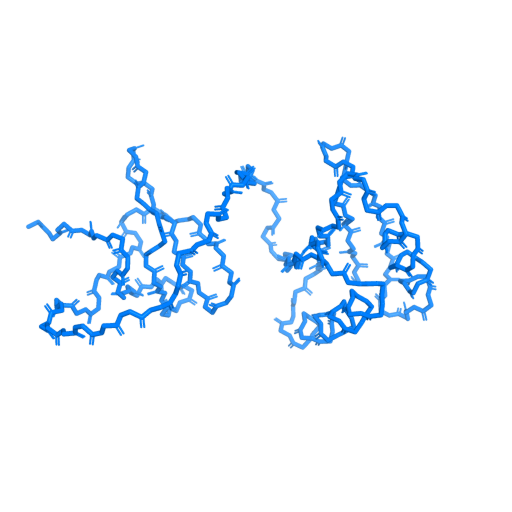1.88 87 ASP A N 1
ATOM 634 C CA . ASP A 1 87 ? 12.442 3.133 2.406 1.00 81.88 87 ASP A CA 1
ATOM 635 C C . ASP A 1 87 ? 11.107 2.448 2.098 1.00 81.88 87 ASP A C 1
ATOM 637 O O . ASP A 1 87 ? 10.033 2.922 2.474 1.00 81.88 87 ASP A O 1
ATOM 641 N N . ALA A 1 88 ? 11.158 1.322 1.381 1.00 85.38 88 ALA A N 1
ATOM 642 C CA . ALA A 1 88 ? 9.971 0.564 1.024 1.00 85.38 88 ALA A CA 1
ATOM 643 C C . ALA A 1 88 ? 9.259 0.000 2.261 1.00 85.38 88 ALA A C 1
ATOM 645 O O . ALA A 1 88 ? 8.027 0.032 2.330 1.00 85.38 88 ALA A O 1
ATOM 646 N N . LEU A 1 89 ? 10.017 -0.497 3.241 1.00 94.56 89 LEU A N 1
ATOM 647 C CA . LEU A 1 89 ? 9.470 -0.997 4.500 1.00 94.56 89 LEU A CA 1
ATOM 648 C C . LEU A 1 89 ? 8.844 0.128 5.324 1.00 94.56 89 LEU A C 1
ATOM 650 O O . LEU A 1 89 ? 7.710 -0.024 5.780 1.00 94.56 89 LEU A O 1
ATOM 654 N N . GLU A 1 90 ? 9.539 1.256 5.470 1.00 87.69 90 GLU A N 1
ATOM 655 C CA . GLU A 1 90 ? 9.034 2.416 6.210 1.00 87.69 90 GLU A CA 1
ATOM 656 C C . GLU A 1 90 ? 7.730 2.945 5.595 1.00 87.69 90 GLU A C 1
ATOM 658 O O . GLU A 1 90 ? 6.715 3.082 6.285 1.00 87.69 90 GLU A O 1
ATOM 663 N N . ARG A 1 91 ? 7.715 3.142 4.271 1.00 83.69 91 ARG A N 1
ATOM 664 C CA . ARG A 1 91 ? 6.523 3.584 3.532 1.00 83.69 91 ARG A CA 1
ATOM 665 C C . ARG A 1 91 ? 5.368 2.600 3.652 1.00 83.69 91 ARG A C 1
ATOM 667 O O . ARG A 1 91 ? 4.229 3.029 3.817 1.00 83.69 91 ARG A O 1
ATOM 674 N N . THR A 1 92 ? 5.648 1.299 3.586 1.00 88.94 92 THR A N 1
ATOM 675 C CA . THR A 1 92 ? 4.620 0.260 3.739 1.00 88.94 92 THR A CA 1
ATOM 676 C C . THR A 1 92 ? 3.974 0.329 5.119 1.00 88.94 92 THR A C 1
ATOM 678 O O . THR A 1 92 ? 2.750 0.304 5.215 1.00 88.94 92 THR A O 1
ATOM 681 N N . MET A 1 93 ? 4.772 0.468 6.182 1.00 94.69 93 MET A N 1
ATOM 682 C CA . MET A 1 93 ? 4.257 0.571 7.550 1.00 94.69 93 MET A CA 1
ATOM 683 C C . MET A 1 93 ? 3.380 1.810 7.735 1.00 94.69 93 MET A C 1
ATOM 685 O O . MET A 1 93 ? 2.228 1.690 8.146 1.00 94.69 93 MET A O 1
ATOM 689 N N . ALA A 1 94 ? 3.890 2.983 7.349 1.00 84.19 94 ALA A N 1
ATOM 690 C CA . ALA A 1 94 ? 3.149 4.236 7.468 1.00 84.19 94 ALA A CA 1
ATOM 691 C C . ALA A 1 94 ? 1.826 4.205 6.684 1.00 84.19 94 ALA A C 1
ATOM 693 O O . ALA A 1 94 ? 0.807 4.735 7.134 1.00 84.19 94 ALA A O 1
ATOM 694 N N . ALA A 1 95 ? 1.830 3.562 5.515 1.00 81.62 95 ALA A N 1
ATOM 695 C CA . ALA A 1 95 ? 0.645 3.430 4.691 1.00 81.62 95 ALA A CA 1
ATOM 696 C C . ALA A 1 95 ? -0.390 2.473 5.292 1.00 81.62 95 ALA A C 1
ATOM 698 O O . ALA A 1 95 ? -1.576 2.791 5.254 1.00 81.62 95 ALA A O 1
ATOM 699 N N . ILE A 1 96 ? 0.026 1.326 5.842 1.00 87.56 96 ILE A N 1
ATOM 700 C CA . ILE A 1 96 ? -0.884 0.387 6.517 1.00 87.56 96 ILE A CA 1
ATOM 701 C C . ILE A 1 96 ? -1.551 1.075 7.709 1.00 87.56 96 ILE A C 1
ATOM 703 O O . ILE A 1 96 ? -2.771 1.010 7.840 1.00 87.56 96 ILE A O 1
ATOM 707 N N . ASP A 1 97 ? -0.784 1.806 8.518 1.00 89.56 97 ASP A N 1
ATOM 708 C CA . ASP A 1 97 ? -1.329 2.540 9.660 1.00 89.56 97 ASP A CA 1
ATOM 709 C C . ASP A 1 97 ? -2.363 3.588 9.226 1.00 89.56 97 ASP A C 1
ATOM 711 O O . ASP A 1 97 ? -3.416 3.728 9.849 1.00 89.56 97 ASP A O 1
ATOM 715 N N . ALA A 1 98 ? -2.087 4.325 8.145 1.00 76.81 98 ALA A N 1
ATOM 716 C CA . ALA A 1 98 ? -3.048 5.267 7.576 1.00 76.81 98 ALA A CA 1
ATOM 717 C C . ALA A 1 98 ? -4.297 4.553 7.040 1.00 76.81 98 ALA A C 1
ATOM 719 O O . ALA A 1 98 ? -5.412 4.991 7.303 1.00 76.81 98 ALA A O 1
ATOM 720 N N . ALA A 1 99 ? -4.127 3.429 6.344 1.00 79.38 99 ALA A N 1
ATOM 721 C CA . ALA A 1 99 ? -5.237 2.698 5.754 1.00 79.38 99 ALA A CA 1
ATOM 722 C C . ALA A 1 99 ? -6.170 2.084 6.812 1.00 79.38 99 ALA A C 1
ATOM 724 O O . ALA A 1 99 ? -7.389 2.131 6.658 1.00 79.38 99 ALA A O 1
ATOM 725 N N . LEU A 1 100 ? -5.611 1.578 7.912 1.00 83.44 100 LEU A N 1
ATOM 726 C CA . LEU A 1 100 ? -6.387 1.087 9.049 1.00 83.44 100 LEU A CA 1
ATOM 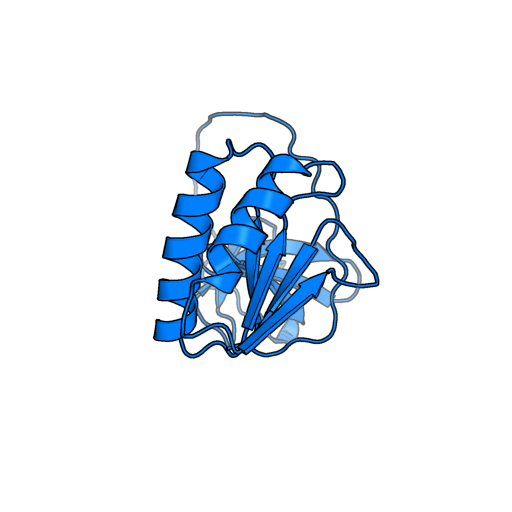727 C C . LEU A 1 100 ? -7.159 2.221 9.737 1.00 83.44 100 LEU A C 1
ATOM 729 O O . LEU A 1 100 ? -8.337 2.051 10.043 1.00 83.44 100 LEU A O 1
ATOM 733 N N . ARG A 1 101 ? -6.531 3.389 9.943 1.00 86.12 101 ARG A N 1
ATOM 734 C CA . ARG A 1 101 ? -7.203 4.563 10.536 1.00 86.12 101 ARG A CA 1
ATOM 735 C C . ARG A 1 101 ? -8.346 5.094 9.676 1.00 86.12 101 ARG A C 1
ATOM 737 O O . ARG A 1 101 ? -9.373 5.489 10.215 1.00 86.12 101 ARG A O 1
ATOM 744 N N . ASP A 1 102 ? -8.164 5.086 8.363 1.00 80.19 102 ASP A N 1
ATOM 745 C CA . ASP A 1 102 ? -9.150 5.578 7.400 1.00 80.19 102 ASP A CA 1
ATOM 746 C C . ASP A 1 102 ? -10.258 4.544 7.095 1.00 80.19 102 ASP A C 1
ATOM 748 O O . ASP A 1 102 ? -11.156 4.826 6.302 1.00 80.19 102 ASP A O 1
ATOM 752 N N . GLY A 1 103 ? -10.207 3.345 7.692 1.00 80.25 103 GLY A N 1
ATOM 753 C CA . GLY A 1 103 ? -11.243 2.319 7.538 1.00 80.25 103 GLY A CA 1
ATOM 754 C C . GLY A 1 103 ? -11.247 1.601 6.185 1.00 80.25 103 GLY A C 1
ATOM 755 O O . GLY A 1 103 ? -12.278 1.063 5.783 1.00 80.25 103 GLY A O 1
ATOM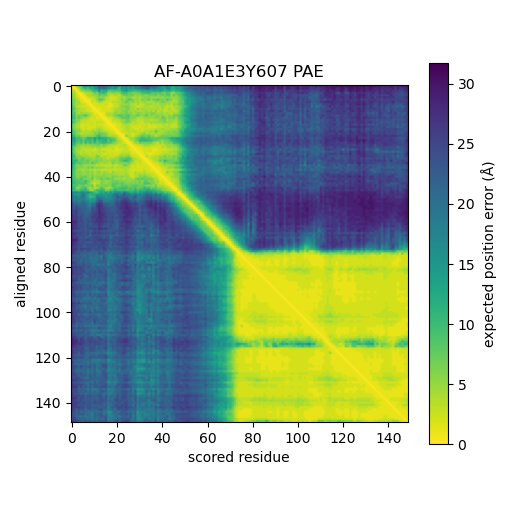 756 N N . TRP A 1 104 ? -10.118 1.580 5.471 1.00 83.25 104 TRP A N 1
ATOM 757 C CA . TRP A 1 104 ? -9.970 0.756 4.264 1.00 83.25 104 TRP A CA 1
ATOM 758 C C . TRP A 1 104 ? -10.073 -0.732 4.636 1.00 83.25 104 TRP A C 1
ATOM 760 O O . TRP A 1 104 ? -9.880 -1.094 5.792 1.00 83.25 104 TRP A O 1
ATOM 770 N N . THR A 1 105 ? -10.369 -1.606 3.677 1.00 83.38 105 THR A N 1
ATOM 771 C CA . THR A 1 105 ? -10.480 -3.067 3.872 1.00 83.38 105 THR A CA 1
ATOM 772 C C . THR A 1 105 ? -9.232 -3.830 3.421 1.00 83.38 105 THR A C 1
ATOM 774 O O . THR A 1 105 ? -9.067 -5.010 3.726 1.00 83.38 105 THR A O 1
ATOM 777 N N . GLY A 1 106 ? -8.341 -3.166 2.686 1.00 83.44 106 GLY A N 1
ATOM 778 C CA . GLY A 1 106 ? -7.107 -3.755 2.187 1.00 83.44 106 GLY A CA 1
ATOM 779 C C . GLY A 1 106 ? -6.205 -2.745 1.483 1.00 83.44 106 GLY A C 1
ATOM 780 O O . GLY A 1 106 ? -6.517 -1.554 1.389 1.00 83.44 106 GLY A O 1
ATOM 781 N N . MET A 1 107 ? -5.063 -3.213 0.982 1.00 87.44 107 MET A N 1
ATOM 782 C CA . MET A 1 107 ? -4.079 -2.395 0.278 1.00 8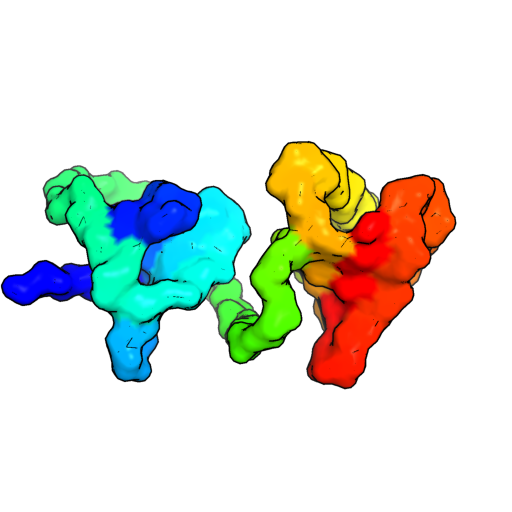7.44 107 MET A CA 1
ATOM 783 C C . MET A 1 107 ? -3.434 -3.128 -0.895 1.00 87.44 107 MET A C 1
ATOM 785 O O . MET A 1 107 ? -3.083 -4.300 -0.800 1.00 87.44 107 MET A O 1
ATOM 789 N N . ARG A 1 108 ? -3.180 -2.396 -1.979 1.00 88.19 108 ARG A N 1
ATOM 790 C CA . ARG A 1 108 ? -2.345 -2.808 -3.109 1.00 88.19 108 ARG A CA 1
ATOM 791 C C . ARG A 1 108 ? -0.955 -2.183 -2.975 1.00 88.19 108 ARG A C 1
ATOM 793 O O . ARG A 1 108 ? -0.807 -0.964 -3.007 1.00 88.19 108 ARG A O 1
ATOM 800 N N . ILE A 1 109 ? 0.070 -3.015 -2.835 1.00 88.75 109 ILE A N 1
ATOM 801 C CA . ILE A 1 109 ? 1.473 -2.601 -2.733 1.00 88.75 109 ILE A CA 1
ATOM 802 C C . ILE A 1 109 ? 2.162 -2.870 -4.066 1.00 88.75 109 ILE A C 1
ATOM 804 O O . ILE A 1 109 ? 2.386 -4.022 -4.441 1.00 88.75 109 ILE A O 1
ATOM 808 N N . ILE A 1 110 ? 2.515 -1.807 -4.779 1.00 88.31 110 ILE A N 1
ATOM 809 C CA . ILE A 1 110 ? 3.124 -1.870 -6.104 1.00 88.31 110 ILE A CA 1
ATOM 810 C C . ILE A 1 110 ? 4.645 -1.806 -5.925 1.00 88.31 110 ILE A C 1
ATOM 812 O O . ILE A 1 110 ? 5.216 -0.737 -5.752 1.00 88.31 110 ILE A O 1
ATOM 816 N N . HIS A 1 111 ? 5.315 -2.958 -5.941 1.00 78.25 111 HIS A N 1
ATOM 817 C CA . HIS A 1 111 ? 6.779 -3.056 -5.808 1.00 78.25 111 HIS A CA 1
ATOM 818 C C . HIS A 1 111 ? 7.499 -3.276 -7.149 1.00 78.25 111 HIS A C 1
ATOM 820 O O . HIS A 1 111 ? 8.730 -3.311 -7.207 1.00 78.25 111 HIS A O 1
ATOM 826 N N . GLY A 1 112 ? 6.738 -3.477 -8.227 1.00 76.38 112 GLY A N 1
ATOM 827 C CA . GLY A 1 112 ? 7.251 -3.745 -9.566 1.00 76.38 112 GLY A CA 1
ATOM 828 C C . GLY A 1 112 ? 7.688 -5.193 -9.784 1.00 76.38 112 GLY A C 1
ATOM 829 O O . GLY A 1 112 ? 8.010 -5.927 -8.848 1.00 76.38 112 GLY A O 1
ATOM 830 N N . ARG A 1 113 ? 7.708 -5.624 -11.052 1.00 74.19 113 ARG A N 1
ATOM 831 C CA . ARG A 1 113 ? 7.978 -7.024 -11.444 1.00 74.19 113 ARG A CA 1
ATOM 832 C C . ARG A 1 113 ? 9.379 -7.506 -11.049 1.00 74.19 113 ARG A C 1
ATOM 834 O O . ARG A 1 113 ? 9.544 -8.652 -10.649 1.00 74.19 113 ARG A O 1
ATOM 841 N N . HIS A 1 114 ? 10.377 -6.629 -11.144 1.00 72.19 114 HIS A N 1
ATOM 842 C CA . HIS A 1 114 ? 11.786 -6.957 -10.891 1.00 72.19 114 HIS A CA 1
ATOM 843 C C . HIS A 1 114 ? 12.250 -6.582 -9.472 1.00 72.19 114 HIS A C 1
ATOM 845 O O . HIS A 1 114 ? 13.399 -6.828 -9.113 1.00 72.19 114 HIS A O 1
ATOM 851 N N . GLY A 1 115 ? 11.364 -6.018 -8.640 1.00 71.06 115 GLY A N 1
ATOM 852 C CA . GLY A 1 115 ? 11.649 -5.584 -7.270 1.00 71.06 115 GLY A CA 1
ATOM 853 C C . GLY A 1 115 ? 11.767 -6.736 -6.269 1.00 71.06 115 GLY A C 1
ATOM 854 O O . GLY A 1 115 ? 11.231 -6.645 -5.172 1.00 71.06 115 GLY A O 1
ATOM 855 N N . GLY A 1 116 ? 12.434 -7.841 -6.623 1.00 85.88 1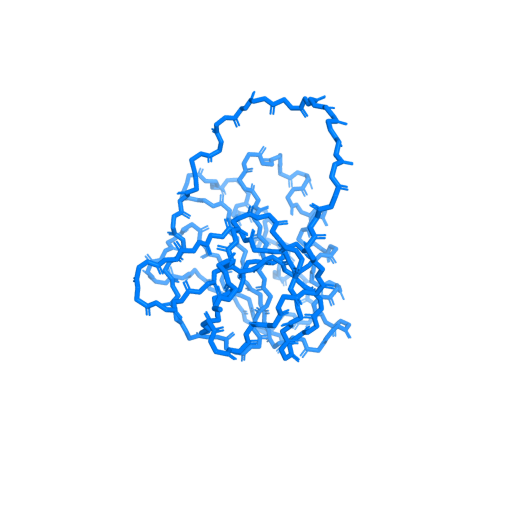16 GLY A N 1
ATOM 856 C CA . GLY A 1 116 ? 12.441 -9.081 -5.835 1.00 85.88 116 GLY A CA 1
ATOM 857 C C . GLY A 1 116 ? 12.895 -8.902 -4.381 1.00 85.88 116 GLY A C 1
ATOM 858 O O . GLY A 1 116 ? 12.324 -9.523 -3.487 1.00 85.88 116 GLY A O 1
ATOM 859 N N . ARG A 1 117 ? 13.858 -8.002 -4.130 1.00 91.75 117 ARG A N 1
ATOM 860 C CA . ARG A 1 117 ? 14.309 -7.653 -2.770 1.00 91.75 117 ARG A CA 1
ATOM 861 C C . ARG A 1 117 ? 13.234 -6.907 -1.978 1.00 91.75 117 ARG A C 1
ATOM 863 O O . ARG A 1 117 ? 12.959 -7.286 -0.846 1.00 91.75 117 ARG A O 1
ATOM 870 N N . ILE A 1 118 ? 12.595 -5.908 -2.593 1.00 91.19 118 ILE A N 1
ATOM 871 C CA . ILE A 1 118 ? 11.484 -5.160 -1.986 1.00 91.19 118 ILE A CA 1
ATOM 872 C C . ILE A 1 118 ? 10.326 -6.111 -1.691 1.00 91.19 118 ILE A C 1
ATOM 874 O O . ILE A 1 118 ? 9.850 -6.158 -0.563 1.00 91.19 118 ILE A O 1
ATOM 878 N N . ARG A 1 119 ? 9.927 -6.936 -2.668 1.00 93.69 119 ARG A N 1
ATOM 879 C CA . ARG A 1 119 ? 8.883 -7.952 -2.494 1.00 93.69 119 ARG A CA 1
ATOM 880 C C . ARG A 1 119 ? 9.185 -8.861 -1.307 1.00 93.69 119 ARG A C 1
ATOM 882 O O . ARG A 1 119 ? 8.332 -9.040 -0.446 1.00 93.69 119 ARG A O 1
ATOM 889 N N . ALA A 1 120 ? 10.390 -9.430 -1.255 1.00 96.38 120 ALA A N 1
ATOM 890 C CA . ALA A 1 120 ? 10.781 -10.347 -0.190 1.00 96.38 120 ALA A CA 1
ATOM 891 C C . ALA A 1 120 ? 10.749 -9.676 1.191 1.00 96.38 120 ALA A C 1
ATOM 893 O O . ALA A 1 120 ? 10.197 -10.251 2.128 1.00 96.38 120 ALA A O 1
ATOM 894 N N . ALA A 1 121 ? 11.286 -8.458 1.303 1.00 96.62 121 ALA A N 1
ATOM 895 C CA . ALA A 1 121 ? 11.300 -7.699 2.547 1.00 96.62 121 ALA A CA 1
ATOM 896 C C . ALA A 1 121 ? 9.884 -7.319 3.005 1.00 96.62 121 ALA A C 1
ATOM 898 O O . ALA A 1 121 ? 9.517 -7.582 4.150 1.00 96.62 121 ALA A O 1
ATOM 899 N N . VAL A 1 122 ? 9.059 -6.782 2.101 1.00 95.69 122 VAL A N 1
ATOM 900 C CA . VAL A 1 122 ? 7.658 -6.440 2.381 1.00 95.69 122 VAL A CA 1
ATOM 901 C C . VAL A 1 122 ? 6.881 -7.683 2.810 1.00 95.69 122 VAL A C 1
ATOM 903 O O . VAL A 1 122 ? 6.235 -7.659 3.849 1.00 95.69 122 VAL A O 1
ATOM 906 N N . HIS A 1 123 ? 6.987 -8.804 2.090 1.00 97.94 123 HIS A N 1
ATOM 907 C CA . HIS A 1 123 ? 6.308 -10.056 2.462 1.00 97.94 123 HIS A CA 1
ATOM 908 C C . HIS A 1 123 ? 6.783 -10.596 3.816 1.00 97.94 123 HIS A C 1
ATOM 910 O O . HIS A 1 123 ? 5.977 -11.094 4.601 1.00 97.94 123 HIS A O 1
ATOM 916 N N . ALA A 1 124 ? 8.083 -10.502 4.115 1.00 98.12 124 ALA A N 1
ATOM 917 C CA . ALA A 1 124 ? 8.616 -10.873 5.423 1.00 98.12 124 ALA A CA 1
ATOM 918 C C . ALA A 1 124 ? 8.030 -10.006 6.540 1.00 98.12 124 ALA A C 1
ATOM 920 O O . ALA A 1 124 ? 7.664 -10.544 7.583 1.00 98.12 124 ALA A O 1
ATOM 921 N N . ARG A 1 125 ? 7.879 -8.700 6.298 1.00 97.38 125 ARG A N 1
ATOM 922 C CA . ARG A 1 125 ? 7.270 -7.780 7.253 1.00 97.38 125 ARG A CA 1
ATOM 923 C C . ARG A 1 125 ? 5.775 -8.033 7.429 1.00 97.38 125 ARG A C 1
ATOM 925 O O . ARG A 1 125 ? 5.339 -8.157 8.565 1.00 97.38 125 ARG A O 1
ATOM 932 N N . LEU A 1 126 ? 5.013 -8.173 6.342 1.00 97.75 126 LEU A N 1
ATOM 933 C CA . LEU A 1 126 ? 3.562 -8.412 6.370 1.00 97.75 126 LEU A CA 1
ATOM 934 C C . LEU A 1 126 ? 3.190 -9.645 7.204 1.00 97.75 126 LEU A C 1
ATOM 936 O O . LEU A 1 126 ? 2.238 -9.588 7.971 1.00 97.75 126 LEU A O 1
ATOM 940 N N . ARG A 1 127 ? 3.979 -10.727 7.129 1.00 97.94 127 ARG A N 1
ATOM 941 C CA . ARG A 1 127 ? 3.781 -11.937 7.954 1.00 97.94 127 ARG A CA 1
ATOM 942 C C . ARG A 1 127 ? 3.853 -11.696 9.463 1.00 97.94 127 ARG A C 1
ATOM 944 O O . ARG A 1 127 ? 3.360 -12.519 10.222 1.00 97.94 127 ARG A O 1
ATOM 951 N N . GLN A 1 128 ? 4.508 -10.623 9.893 1.00 97.19 128 GLN A N 1
ATOM 952 C CA . GLN A 1 128 ? 4.684 -10.287 11.306 1.00 97.19 128 GLN A CA 1
ATOM 953 C C . GLN A 1 128 ? 3.632 -9.296 11.809 1.00 97.19 128 GLN A C 1
ATOM 955 O O . GLN A 1 128 ? 3.635 -8.975 12.994 1.00 97.19 128 GLN A O 1
ATOM 960 N N . LEU A 1 129 ? 2.780 -8.759 10.931 1.00 94.38 129 LEU A N 1
ATOM 961 C CA . LEU A 1 129 ? 1.813 -7.731 11.292 1.00 94.38 129 LEU A CA 1
ATOM 962 C C . LEU A 1 129 ? 0.492 -8.380 11.724 1.00 94.38 129 LEU A C 1
ATOM 964 O O . LEU A 1 129 ? -0.193 -8.941 10.872 1.00 94.38 129 LEU A O 1
ATOM 968 N N . PRO A 1 130 ? 0.077 -8.237 12.999 1.00 94.50 130 PRO A N 1
ATOM 969 C CA . PRO A 1 130 ? -1.202 -8.756 13.479 1.00 94.50 130 PRO A CA 1
ATOM 970 C C . PRO A 1 130 ? -2.441 -8.337 12.673 1.00 94.50 130 PRO A C 1
ATOM 972 O O . PRO A 1 130 ? -3.327 -9.176 12.529 1.00 94.50 130 PRO A O 1
ATOM 975 N N . PRO A 1 131 ? -2.557 -7.096 12.144 1.00 92.56 131 PRO A N 1
ATOM 976 C CA . PRO A 1 131 ? -3.748 -6.730 11.385 1.00 92.56 131 PRO A CA 1
ATOM 977 C C . PRO A 1 131 ? -3.852 -7.467 10.048 1.00 92.56 131 PRO A C 1
ATOM 979 O O . PRO A 1 131 ? -4.946 -7.596 9.529 1.00 92.56 131 PRO A O 1
ATOM 982 N N . VAL A 1 132 ? -2.760 -7.972 9.469 1.00 96.19 132 VAL A N 1
ATOM 983 C CA . VAL A 1 132 ? -2.811 -8.603 8.144 1.00 96.19 132 VAL A CA 1
ATOM 984 C C . VAL A 1 132 ? -3.444 -9.993 8.247 1.00 96.19 132 VAL A C 1
ATOM 986 O O . VAL A 1 132 ? -2.833 -10.925 8.765 1.00 96.19 132 VAL A O 1
ATOM 989 N N . ARG A 1 133 ? -4.649 -10.159 7.690 1.00 95.88 133 ARG A N 1
ATOM 990 C CA . ARG A 1 133 ? -5.352 -11.452 7.617 1.00 95.88 133 ARG A CA 1
ATOM 991 C C . ARG A 1 133 ? -4.798 -12.337 6.515 1.00 95.88 133 ARG A C 1
ATOM 993 O O . ARG A 1 133 ? -4.576 -13.527 6.722 1.00 95.88 133 ARG A O 1
ATOM 1000 N N . ARG A 1 134 ? -4.606 -11.767 5.323 1.00 95.88 134 ARG A N 1
ATOM 1001 C CA . ARG A 1 134 ? -4.022 -12.470 4.176 1.00 95.88 134 ARG A CA 1
ATOM 1002 C C . ARG A 1 134 ? -3.347 -11.502 3.220 1.00 95.88 134 ARG A C 1
ATOM 1004 O O . ARG A 1 134 ? -3.730 -10.342 3.112 1.00 95.88 134 ARG A O 1
ATOM 1011 N N . PHE A 1 135 ? -2.366 -12.001 2.481 1.00 97.50 135 PHE A N 1
ATOM 1012 C CA . PHE A 1 135 ? -1.804 -11.284 1.346 1.00 97.50 135 PHE A CA 1
ATOM 1013 C C . PHE A 1 135 ? -1.384 -12.262 0.251 1.00 97.50 135 PHE A C 1
ATOM 1015 O O . PHE A 1 135 ? -1.021 -13.406 0.527 1.00 97.50 135 PHE A O 1
ATOM 1022 N N . HIS A 1 136 ? -1.447 -11.814 -0.995 1.00 95.62 136 HIS A N 1
ATOM 1023 C CA . HIS A 1 136 ? -1.080 -12.601 -2.166 1.00 95.62 136 HIS A CA 1
ATOM 1024 C C . HIS A 1 136 ? -0.584 -11.685 -3.286 1.00 95.62 136 HIS A C 1
ATOM 1026 O O . HIS A 1 136 ? -0.799 -10.474 -3.258 1.00 95.62 136 HIS A O 1
ATOM 1032 N N . LEU A 1 137 ? 0.123 -12.249 -4.264 1.00 88.75 137 LEU A N 1
ATOM 1033 C CA . LEU A 1 137 ? 0.424 -11.510 -5.488 1.00 88.75 137 LEU A CA 1
ATOM 1034 C C . LEU A 1 137 ? -0.839 -11.388 -6.328 1.00 88.75 137 LEU A C 1
ATOM 1036 O O . LEU A 1 137 ? -1.609 -12.342 -6.414 1.00 88.75 137 LEU A O 1
ATOM 1040 N N . ASP A 1 138 ? -1.009 -10.239 -6.968 1.00 84.38 138 ASP A N 1
ATOM 1041 C CA . ASP A 1 138 ? -2.064 -10.062 -7.955 1.00 84.38 138 ASP A CA 1
ATOM 1042 C C . ASP A 1 138 ? -1.810 -11.027 -9.139 1.00 84.38 138 ASP A C 1
ATOM 1044 O O . ASP A 1 138 ? -0.744 -10.946 -9.768 1.00 84.38 138 ASP A O 1
ATOM 1048 N N . PRO A 1 139 ? -2.747 -11.943 -9.458 1.00 76.69 139 PRO A N 1
ATOM 1049 C CA . PRO A 1 139 ? -2.593 -12.890 -10.563 1.00 76.69 139 PRO A CA 1
ATOM 1050 C C . PRO A 1 139 ? -2.395 -12.216 -11.926 1.00 76.69 139 PRO A C 1
ATOM 1052 O O . PRO A 1 139 ? -1.707 -12.762 -12.788 1.00 76.69 139 PRO A O 1
ATOM 1055 N N . ALA A 1 140 ? -2.969 -11.025 -12.118 1.00 79.44 140 ALA A N 1
ATOM 1056 C CA . ALA A 1 140 ? -2.840 -10.249 -13.347 1.00 79.44 140 ALA A CA 1
ATOM 1057 C C . ALA A 1 140 ? -1.562 -9.394 -13.368 1.00 79.44 140 ALA A C 1
ATOM 1059 O O . ALA A 1 140 ? -1.058 -9.049 -14.440 1.00 79.44 140 ALA A O 1
ATOM 1060 N N . ASN A 1 141 ? -1.006 -9.058 -12.198 1.00 81.19 141 ASN A N 1
ATOM 1061 C CA . ASN A 1 141 ? 0.203 -8.250 -12.092 1.00 81.19 141 ASN A CA 1
ATOM 1062 C C . ASN A 1 141 ? 1.135 -8.725 -10.960 1.00 81.19 141 ASN A C 1
ATOM 1064 O O . ASN A 1 141 ? 1.051 -8.229 -9.837 1.00 81.19 141 ASN A O 1
ATOM 1068 N N . PRO A 1 142 ? 2.143 -9.570 -11.252 1.00 79.50 142 PRO A N 1
ATOM 1069 C CA . PRO A 1 142 ? 3.067 -10.078 -10.233 1.00 79.50 142 PRO A CA 1
ATOM 1070 C C . PRO A 1 142 ? 3.978 -8.998 -9.619 1.00 79.50 142 PRO A C 1
ATOM 1072 O O . PRO A 1 142 ? 4.761 -9.294 -8.717 1.00 79.50 142 PRO A O 1
ATOM 1075 N N . GLY A 1 143 ? 3.922 -7.755 -10.114 1.00 83.31 143 GLY A N 1
ATOM 1076 C CA . GLY A 1 143 ? 4.549 -6.587 -9.494 1.00 83.31 143 GLY A CA 1
ATOM 1077 C C . GLY A 1 143 ? 3.712 -5.936 -8.387 1.00 83.31 143 GLY A C 1
ATOM 1078 O O . GLY A 1 143 ? 4.142 -4.919 -7.841 1.00 83.31 143 GLY A O 1
ATOM 1079 N N . VAL A 1 144 ? 2.537 -6.488 -8.079 1.00 88.69 144 VAL A N 1
ATOM 1080 C CA . VAL A 1 144 ? 1.602 -5.982 -7.073 1.00 88.69 144 VAL A CA 1
ATOM 1081 C C . VAL A 1 144 ? 1.323 -7.065 -6.040 1.00 88.69 144 VAL A C 1
ATOM 1083 O O . VAL A 1 144 ? 1.040 -8.213 -6.374 1.00 88.69 144 VAL A O 1
ATOM 1086 N N . THR A 1 145 ? 1.380 -6.683 -4.768 1.00 89.56 145 THR A N 1
ATOM 1087 C CA . THR A 1 145 ? 0.908 -7.496 -3.646 1.00 89.56 145 THR A CA 1
ATOM 1088 C C . THR A 1 145 ? -0.410 -6.927 -3.136 1.00 89.56 145 THR A C 1
ATOM 1090 O O . THR A 1 145 ? -0.479 -5.745 -2.810 1.00 89.56 145 THR A O 1
ATOM 1093 N N . ILE A 1 146 ? -1.442 -7.759 -3.055 1.00 90.88 146 ILE A N 1
ATOM 1094 C CA . ILE A 1 146 ? -2.737 -7.433 -2.456 1.00 90.88 146 ILE A CA 1
ATOM 1095 C C . ILE A 1 146 ? -2.703 -7.888 -0.998 1.00 90.88 146 ILE A C 1
ATOM 1097 O O . ILE A 1 146 ? -2.343 -9.030 -0.713 1.00 90.88 146 ILE A O 1
ATOM 1101 N N . VAL A 1 147 ? -3.058 -6.991 -0.085 1.00 92.69 147 VAL A N 1
ATOM 1102 C CA . VAL A 1 147 ? -3.090 -7.196 1.366 1.00 92.69 147 VAL A CA 1
ATOM 1103 C C . VAL A 1 147 ? -4.508 -6.954 1.860 1.00 92.69 147 VAL A C 1
ATOM 1105 O O . VAL A 1 147 ? -5.140 -5.979 1.465 1.00 92.69 147 VAL A O 1
ATOM 1108 N N . GLU A 1 148 ? -4.987 -7.815 2.746 1.00 91.31 148 GLU A N 1
ATOM 1109 C CA . GLU A 1 148 ? -6.295 -7.717 3.390 1.00 91.31 148 GLU A CA 1
ATOM 1110 C C . GLU A 1 148 ? -6.130 -7.867 4.905 1.00 91.31 148 GLU A C 1
ATOM 1112 O O . GLU A 1 148 ? -5.308 -8.672 5.364 1.00 91.31 148 GLU A O 1
ATOM 1117 N N . TRP A 1 149 ? -6.906 -7.103 5.672 1.00 89.88 149 TRP A N 1
ATOM 1118 C CA . TRP A 1 149 ? -6.875 -7.066 7.139 1.00 89.88 149 TRP A CA 1
ATOM 1119 C C . TRP A 1 149 ? -8.255 -7.238 7.779 1.00 89.88 149 TRP A C 1
ATOM 1121 O O . TRP A 1 149 ? -9.267 -7.303 7.048 1.00 89.88 149 TRP A O 1
#

pLDDT: mean 70.73, std 19.85, range [26.41, 98.12]